Protein AF-A0A068F6N3-F1 (afdb_monomer)

pLDDT: mean 84.61, std 9.65, range [51.56, 93.88]

Secondary structure (DSSP, 8-state):
-HHHHHHHHHHHHHHHHHHH--HHHHHHHHHHHHHHHHHHHT--HHHHHHHHTTPPP-SHHHHHHHHHHHHHTT--

Nearest PDB structures (foldseek):
  6qq4-assembly2_B  TM=9.095E-01  e=4.208E-04  Drosophila melanogaster
  3cz2-assembly1_A  TM=8.478E-01  e=9.611E-01  Apis mellifera
  6oii-assembly1_A  TM=8.148E-01  e=1.503E+00  Aedes aegypti
  3r72-assembly1_A  TM=8.585E-01  e=2.849E+00  Apis mellifera

Radius of gyration: 17.81 Å; Cα contacts (8 Å, |Δi|>4): 48; chains: 1; bounding box: 50×20×35 Å

InterPro domains:
  IPR006170 Pheromone/general odorant binding protein [PF01395] (24-76)
  IPR036728 Pheromone/general odorant binding protein superfamily [G3DSA:1.10.238.20] (18-76)
  IPR036728 Pheromone/general odorant binding protein superfamily [SSF47565] (10-76)

Solvent-accessible surface area (backbone atoms only — not comparable to full-atom values): 4248 Å² total; per-residue (Å²): 112,72,68,60,55,53,50,51,52,53,52,52,52,50,55,50,54,63,69,69,56,52,64,66,59,54,49,52,53,49,50,55,50,48,54,52,26,26,65,75,50,67,35,52,70,68,38,50,49,26,54,76,69,71,42,78,57,91,47,73,35,25,45,46,30,52,51,44,45,33,45,78,67,69,76,93

Structure (mmCIF, N/CA/C/O backbone):
data_AF-A0A068F6N3-F1
#
_entry.id   AF-A0A068F6N3-F1
#
loop_
_atom_site.group_PDB
_atom_site.id
_atom_site.type_symbol
_atom_site.label_atom_id
_atom_site.label_alt_id
_atom_site.label_comp_id
_atom_site.label_asym_id
_atom_site.label_entity_id
_atom_site.label_seq_id
_atom_site.pdbx_PDB_ins_code
_atom_site.Cartn_x
_atom_site.Cartn_y
_atom_site.Cartn_z
_atom_site.occupancy
_atom_site.B_iso_or_equiv
_atom_site.auth_seq_id
_atom_site.auth_comp_id
_atom_site.auth_asym_id
_atom_site.auth_atom_id
_atom_site.pdbx_PDB_model_num
ATOM 1 N N . ALA A 1 1 ? 34.361 11.558 -20.151 1.00 63.59 1 ALA A N 1
ATOM 2 C CA . ALA A 1 1 ? 33.794 10.317 -20.728 1.00 63.59 1 ALA A CA 1
ATOM 3 C C . ALA A 1 1 ? 32.938 9.532 -19.727 1.00 63.59 1 ALA A C 1
ATOM 5 O O . ALA A 1 1 ? 31.758 9.354 -19.981 1.00 63.59 1 ALA A O 1
ATOM 6 N N . LYS A 1 2 ? 33.483 9.115 -18.574 1.00 70.25 2 LYS A N 1
ATOM 7 C CA . LYS A 1 2 ? 32.800 8.214 -17.622 1.00 70.25 2 LYS A CA 1
ATOM 8 C C . LYS A 1 2 ? 31.454 8.742 -17.091 1.00 70.25 2 LYS A C 1
ATOM 10 O O . LYS A 1 2 ? 30.491 7.994 -17.107 1.00 70.25 2 LYS A O 1
ATOM 15 N N . LEU A 1 3 ? 31.375 10.035 -16.750 1.00 76.38 3 LEU A N 1
ATOM 16 C CA . LEU A 1 3 ? 30.147 10.718 -16.297 1.00 76.38 3 LEU A CA 1
ATOM 17 C C . LEU A 1 3 ? 29.033 10.787 -17.357 1.00 76.38 3 LEU A C 1
ATOM 19 O O . LEU A 1 3 ? 27.859 10.670 -17.027 1.00 76.38 3 LEU A O 1
ATOM 23 N N . PHE A 1 4 ? 29.392 10.961 -18.632 1.00 81.12 4 PHE A N 1
ATOM 24 C CA . PHE A 1 4 ? 28.413 11.031 -19.723 1.00 81.12 4 PHE A CA 1
ATOM 25 C C . PHE A 1 4 ? 27.797 9.661 -20.015 1.00 81.12 4 PHE 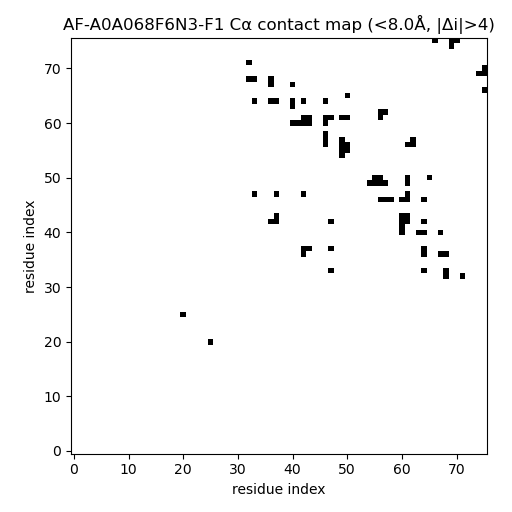A C 1
ATOM 27 O O . PHE A 1 4 ? 26.609 9.570 -20.305 1.00 81.12 4 PHE A O 1
ATOM 34 N N . VAL A 1 5 ? 28.589 8.594 -19.883 1.00 84.06 5 VAL A N 1
ATOM 35 C CA . VAL A 1 5 ? 28.111 7.216 -20.043 1.00 84.06 5 VAL A CA 1
ATOM 36 C C . VAL A 1 5 ? 27.172 6.832 -18.898 1.00 84.06 5 VAL A C 1
ATOM 38 O O . VAL A 1 5 ? 26.102 6.289 -19.157 1.00 84.06 5 VAL A O 1
ATOM 41 N N . THR A 1 6 ? 27.504 7.164 -17.644 1.00 84.44 6 THR A N 1
ATOM 42 C CA . THR A 1 6 ? 26.591 6.920 -16.513 1.00 84.44 6 THR A CA 1
ATOM 43 C C . THR A 1 6 ? 25.296 7.714 -16.635 1.00 84.44 6 THR A C 1
ATOM 45 O O . THR A 1 6 ? 24.229 7.152 -16.400 1.00 84.44 6 THR A O 1
ATOM 48 N N . LEU A 1 7 ? 25.359 8.983 -17.048 1.00 85.00 7 LEU A N 1
ATOM 49 C CA . LEU A 1 7 ? 24.161 9.796 -17.264 1.00 85.00 7 LEU A CA 1
ATOM 50 C C . LEU A 1 7 ? 23.258 9.198 -18.354 1.00 85.00 7 LEU A C 1
ATOM 52 O O . LEU A 1 7 ? 22.055 9.074 -18.148 1.00 85.00 7 LEU A O 1
ATOM 56 N N . ALA A 1 8 ? 23.836 8.766 -19.479 1.00 83.94 8 ALA A N 1
ATOM 57 C CA . ALA A 1 8 ? 23.084 8.143 -20.565 1.00 83.94 8 ALA A CA 1
ATOM 58 C C . ALA A 1 8 ? 22.374 6.855 -20.118 1.00 83.94 8 ALA A C 1
ATOM 60 O O . ALA A 1 8 ? 21.202 6.662 -20.435 1.00 83.94 8 ALA A O 1
ATOM 61 N N . ILE A 1 9 ? 23.045 6.007 -19.329 1.00 84.25 9 ILE A N 1
ATOM 62 C CA . ILE A 1 9 ? 22.448 4.779 -18.784 1.00 84.25 9 ILE A CA 1
ATOM 63 C C . ILE A 1 9 ? 21.264 5.120 -17.870 1.00 84.25 9 ILE A C 1
ATOM 65 O O . ILE A 1 9 ? 20.182 4.569 -18.052 1.00 84.25 9 ILE A O 1
ATOM 69 N N . VAL A 1 10 ? 21.423 6.067 -16.940 1.00 84.75 10 VAL A N 1
ATOM 70 C CA . VAL A 1 10 ? 20.338 6.476 -16.028 1.00 84.75 10 VAL A CA 1
A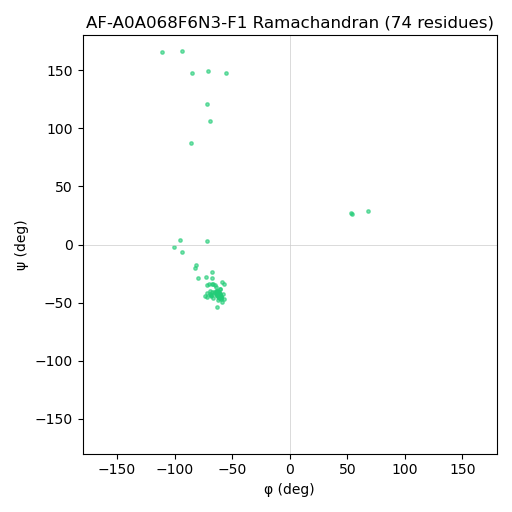TOM 71 C C . VAL A 1 10 ? 19.144 7.051 -16.797 1.00 84.75 10 VAL A C 1
ATOM 73 O O . VAL A 1 10 ? 18.002 6.711 -16.492 1.00 84.75 10 VAL A O 1
ATOM 76 N N . CYS A 1 11 ? 19.380 7.867 -17.827 1.00 82.19 11 CYS A N 1
ATOM 77 C CA . CYS A 1 11 ? 18.313 8.427 -18.657 1.00 82.19 11 CYS A CA 1
ATOM 78 C C . CYS A 1 11 ? 17.545 7.353 -19.441 1.00 82.19 11 CYS A C 1
ATOM 80 O O . CYS A 1 11 ? 16.317 7.414 -19.513 1.00 82.19 11 CYS A O 1
ATOM 82 N N . VAL A 1 12 ? 18.242 6.359 -20.003 1.00 80.75 12 VAL A N 1
ATOM 83 C CA . VAL A 1 12 ? 17.603 5.246 -20.725 1.00 80.75 12 VAL A CA 1
ATOM 84 C C . VAL A 1 12 ? 16.786 4.381 -19.767 1.00 80.75 12 VAL A C 1
ATOM 86 O O . VAL A 1 12 ? 15.622 4.104 -20.050 1.00 80.75 12 VAL A O 1
ATOM 89 N N . PHE A 1 13 ? 17.338 4.023 -18.605 1.00 76.38 13 PHE A N 1
ATOM 90 C CA . PHE A 1 13 ? 16.602 3.280 -17.578 1.00 76.38 13 PHE A CA 1
ATOM 91 C C . PHE A 1 13 ? 15.365 4.046 -17.092 1.00 76.38 13 PHE A C 1
ATOM 93 O O . PHE A 1 13 ? 14.277 3.476 -17.024 1.00 76.38 13 PHE A O 1
ATOM 100 N N . GLY A 1 14 ? 15.494 5.350 -16.831 1.00 73.19 14 GLY A N 1
ATOM 101 C CA . GLY A 1 14 ? 14.368 6.202 -16.449 1.00 73.19 14 GLY A CA 1
ATOM 102 C C . GLY A 1 14 ? 13.268 6.240 -17.513 1.00 73.19 14 GLY A C 1
ATOM 103 O O . GLY A 1 14 ? 12.096 6.058 -17.195 1.00 73.19 14 GLY A O 1
ATOM 104 N N . ALA A 1 15 ? 13.624 6.401 -18.790 1.00 70.94 15 ALA A N 1
ATOM 105 C CA . ALA A 1 15 ? 12.650 6.443 -19.882 1.00 70.94 15 ALA A CA 1
ATOM 106 C C . ALA A 1 15 ? 11.892 5.114 -20.073 1.00 70.94 15 ALA A C 1
ATOM 108 O O . ALA A 1 15 ? 10.710 5.129 -20.422 1.00 70.94 15 ALA A O 1
ATOM 109 N N . VAL A 1 16 ? 12.554 3.976 -19.838 1.00 69.56 16 VAL A N 1
ATOM 110 C CA . VAL A 1 16 ? 11.936 2.643 -19.924 1.00 69.56 16 VAL A CA 1
ATOM 111 C C . VAL A 1 16 ? 10.973 2.411 -18.758 1.00 69.56 16 VAL A C 1
ATOM 113 O O . VAL A 1 16 ? 9.838 1.996 -18.985 1.00 69.56 16 VAL A O 1
ATOM 116 N N . LEU A 1 17 ? 11.371 2.754 -17.528 1.00 65.25 17 LEU A N 1
ATOM 117 C CA . LEU A 1 17 ? 10.523 2.606 -16.338 1.00 65.25 17 LEU A CA 1
ATOM 118 C C . LEU A 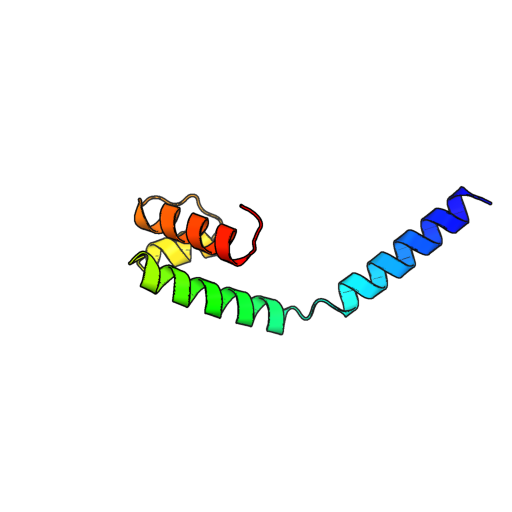1 17 ? 9.240 3.444 -16.428 1.00 65.25 17 LEU A C 1
ATOM 120 O O . LEU A 1 17 ? 8.161 2.968 -16.088 1.00 65.25 17 LEU A O 1
ATOM 124 N N . VAL A 1 18 ? 9.333 4.675 -16.940 1.00 63.88 18 VAL A N 1
ATOM 125 C CA . VAL A 1 18 ? 8.171 5.572 -17.067 1.00 63.88 18 VAL A CA 1
ATOM 126 C C . VAL A 1 18 ? 7.220 5.124 -18.187 1.00 63.88 18 VAL A C 1
ATOM 128 O O . VAL A 1 18 ? 6.021 5.373 -18.095 1.00 63.88 18 VAL A O 1
ATOM 131 N N . LYS A 1 19 ? 7.722 4.438 -19.224 1.00 61.41 19 LYS A N 1
ATOM 132 C CA . LYS A 1 19 ? 6.888 3.841 -20.284 1.00 61.41 19 LYS A CA 1
ATOM 133 C C . LYS A 1 19 ? 6.241 2.515 -19.880 1.00 61.41 19 LYS A C 1
ATOM 135 O O . LYS A 1 19 ? 5.181 2.203 -20.406 1.00 61.41 19 LYS A O 1
ATOM 140 N N . GLY A 1 20 ? 6.866 1.749 -18.985 1.00 59.69 20 GLY A N 1
ATOM 141 C CA . GLY A 1 20 ? 6.331 0.474 -18.495 1.00 59.69 20 GLY A CA 1
ATOM 142 C C . GLY A 1 20 ? 5.291 0.610 -17.379 1.00 59.69 20 GLY A C 1
ATOM 143 O O . GLY A 1 20 ? 4.549 -0.332 -17.127 1.00 59.69 20 GLY A O 1
ATOM 144 N N . PHE A 1 21 ? 5.217 1.764 -16.710 1.00 63.75 21 PHE A N 1
ATOM 145 C CA . PHE A 1 21 ? 4.243 1.999 -15.646 1.00 63.75 21 PHE A CA 1
ATOM 146 C C . PHE A 1 21 ? 2.911 2.490 -16.228 1.00 63.75 21 PHE A C 1
ATOM 148 O O . PHE A 1 21 ? 2.670 3.697 -16.344 1.00 63.75 21 PHE A O 1
ATOM 155 N N . ASP A 1 22 ? 2.033 1.555 -16.602 1.00 76.56 22 ASP A N 1
ATOM 156 C CA . ASP A 1 22 ? 0.675 1.905 -17.009 1.00 76.56 22 ASP A CA 1
ATOM 157 C C . ASP A 1 22 ? -0.113 2.403 -15.791 1.00 76.56 22 ASP A C 1
ATOM 159 O O . ASP A 1 22 ? -0.496 1.655 -14.889 1.00 76.56 22 ASP A O 1
ATOM 163 N N . LYS A 1 23 ? -0.334 3.720 -15.742 1.00 74.50 23 LYS A N 1
ATOM 164 C CA . LYS A 1 23 ? -1.022 4.366 -14.619 1.00 74.50 23 LYS A CA 1
ATOM 165 C C . LYS A 1 23 ? -2.431 3.813 -14.416 1.00 74.50 23 LYS A C 1
ATOM 167 O O . LYS A 1 23 ? -2.896 3.809 -13.282 1.00 74.50 23 LYS A O 1
ATOM 172 N N . LYS A 1 24 ? -3.126 3.390 -15.477 1.00 78.88 24 LYS A N 1
ATOM 173 C CA . LYS A 1 24 ? -4.496 2.879 -15.355 1.00 78.88 24 LYS A CA 1
ATOM 174 C C . LYS A 1 24 ? -4.488 1.494 -14.731 1.00 78.88 24 LYS A C 1
ATOM 176 O O . LYS A 1 24 ? -5.264 1.257 -13.812 1.00 78.88 24 LYS A O 1
ATOM 181 N N . GLU A 1 25 ? -3.584 0.630 -15.179 1.00 82.56 25 GLU A N 1
ATOM 182 C CA . GLU A 1 25 ? -3.411 -0.706 -14.611 1.00 82.56 25 GLU A CA 1
ATOM 183 C C . GLU A 1 25 ? -2.966 -0.636 -13.145 1.00 82.56 25 GLU A C 1
ATOM 185 O O . GLU A 1 25 ? -3.549 -1.296 -12.288 1.00 82.56 25 GLU A O 1
ATOM 190 N N . ALA A 1 26 ? -2.026 0.257 -12.820 1.00 81.31 26 ALA A N 1
ATOM 191 C CA . ALA A 1 26 ? -1.581 0.477 -11.447 1.00 81.31 26 ALA A CA 1
ATOM 192 C C . ALA A 1 26 ? -2.709 0.987 -10.532 1.00 81.31 26 ALA A C 1
ATOM 194 O O . ALA A 1 26 ? -2.828 0.539 -9.391 1.00 81.31 26 ALA A O 1
ATOM 195 N N . ILE A 1 27 ? -3.559 1.900 -11.021 1.00 83.12 27 ILE A N 1
ATOM 196 C CA . ILE A 1 27 ? -4.722 2.391 -10.267 1.00 83.12 27 ILE A CA 1
ATOM 197 C C . ILE A 1 27 ? -5.765 1.281 -10.098 1.00 83.12 27 ILE A C 1
ATOM 199 O O . ILE A 1 27 ? -6.285 1.116 -8.999 1.00 83.12 27 ILE A O 1
ATOM 203 N N . ALA A 1 28 ? -6.058 0.505 -11.144 1.00 87.06 28 ALA A N 1
ATOM 204 C CA . ALA A 1 28 ? -7.013 -0.599 -11.068 1.00 87.06 28 ALA A CA 1
ATOM 205 C C . ALA A 1 28 ? -6.548 -1.680 -10.079 1.00 87.06 28 ALA A C 1
ATOM 207 O O . ALA A 1 28 ? -7.325 -2.121 -9.233 1.00 87.06 28 ALA A O 1
ATOM 208 N N . ALA A 1 29 ? -5.264 -2.044 -10.127 1.00 87.31 29 ALA A N 1
ATOM 209 C CA . ALA A 1 29 ? -4.659 -2.963 -9.173 1.00 87.31 29 ALA A CA 1
ATOM 210 C C . ALA A 1 29 ? -4.719 -2.409 -7.743 1.00 87.31 29 ALA A C 1
ATOM 212 O O . ALA A 1 29 ? -5.071 -3.141 -6.821 1.00 87.31 29 ALA A O 1
ATOM 213 N N . PHE A 1 30 ? -4.437 -1.117 -7.551 1.00 86.81 30 PHE A N 1
ATOM 214 C CA . PHE A 1 30 ? -4.544 -0.473 -6.241 1.00 86.81 30 PHE A CA 1
ATOM 215 C C . PHE A 1 30 ? -5.972 -0.503 -5.691 1.00 86.81 30 PHE A C 1
ATOM 217 O O . PHE A 1 30 ? -6.163 -0.877 -4.536 1.00 86.81 30 PHE A O 1
ATOM 224 N N . MET A 1 31 ? -6.971 -0.174 -6.514 1.00 87.81 31 MET A N 1
ATOM 225 C CA . MET A 1 31 ? -8.383 -0.229 -6.121 1.00 87.81 31 MET A CA 1
ATOM 226 C C . MET A 1 31 ? -8.791 -1.648 -5.713 1.00 87.81 31 MET A C 1
ATOM 228 O O . MET A 1 31 ? -9.334 -1.832 -4.630 1.00 87.81 31 MET A O 1
ATOM 232 N N . ALA A 1 32 ? -8.420 -2.663 -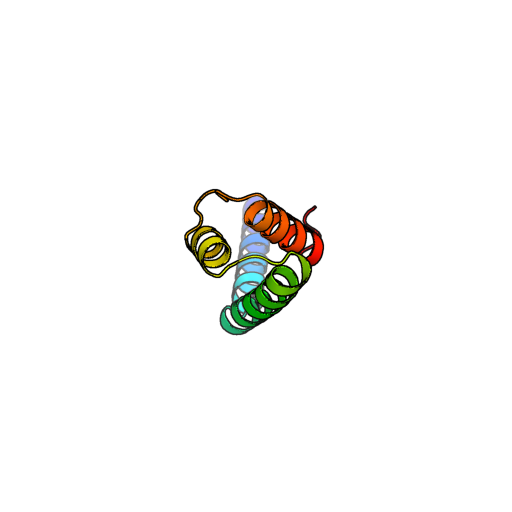6.500 1.00 91.25 32 ALA A N 1
ATOM 233 C CA . ALA A 1 32 ? -8.728 -4.057 -6.180 1.00 91.25 32 ALA A CA 1
ATOM 234 C C . ALA A 1 32 ? -8.106 -4.519 -4.847 1.00 91.25 32 ALA A C 1
ATOM 236 O O . ALA A 1 32 ? -8.765 -5.178 -4.047 1.00 91.25 32 ALA A O 1
ATOM 237 N N . LYS A 1 33 ? -6.842 -4.158 -4.579 1.00 91.44 33 LYS A N 1
ATOM 238 C CA . LYS A 1 33 ? -6.175 -4.466 -3.299 1.00 91.44 33 LYS A CA 1
ATOM 239 C C . LYS A 1 33 ? -6.799 -3.706 -2.129 1.00 91.44 33 LYS A C 1
ATOM 241 O O . LYS A 1 33 ? -6.844 -4.222 -1.018 1.00 91.44 33 LYS A O 1
ATOM 246 N N . MET A 1 34 ? -7.261 -2.483 -2.371 1.00 91.81 34 MET A N 1
ATOM 247 C CA . MET A 1 34 ? -7.926 -1.662 -1.367 1.00 91.81 34 MET A CA 1
ATOM 248 C C . MET A 1 34 ? -9.299 -2.221 -0.993 1.00 91.81 34 MET A C 1
ATOM 250 O O . MET A 1 34 ? -9.584 -2.286 0.197 1.00 91.81 34 MET A O 1
ATOM 254 N N . ASP A 1 35 ? -10.105 -2.670 -1.958 1.00 91.69 35 ASP A N 1
ATOM 255 C CA . ASP A 1 35 ? -11.395 -3.323 -1.690 1.00 91.69 35 ASP A CA 1
ATOM 256 C C . ASP A 1 35 ? -11.224 -4.638 -0.917 1.00 91.69 35 ASP A C 1
ATOM 258 O O . ASP A 1 35 ? -11.924 -4.878 0.068 1.00 91.69 35 ASP A O 1
ATOM 262 N N . ASP A 1 36 ? -10.241 -5.454 -1.304 1.00 93.44 36 ASP A N 1
ATOM 263 C CA . ASP A 1 36 ? -9.876 -6.688 -0.600 1.00 93.44 36 ASP A CA 1
ATOM 264 C C . ASP A 1 36 ? -9.471 -6.404 0.857 1.00 93.44 36 ASP A C 1
ATOM 266 O O . ASP A 1 36 ? -10.040 -6.968 1.791 1.00 93.44 36 ASP A O 1
ATOM 270 N N . CYS A 1 37 ? -8.573 -5.438 1.074 1.00 93.06 37 CYS A N 1
ATOM 271 C CA . CYS A 1 37 ? -8.164 -5.036 2.417 1.00 93.06 37 CYS A CA 1
ATOM 272 C C . CYS A 1 37 ? -9.292 -4.381 3.223 1.00 93.06 37 CYS A C 1
ATOM 274 O O . CYS A 1 37 ? -9.346 -4.557 4.438 1.00 93.06 37 CYS A O 1
ATOM 276 N N . LYS A 1 38 ? -10.196 -3.634 2.579 1.00 92.81 38 LYS A N 1
ATOM 277 C CA . LYS A 1 38 ? -11.369 -3.034 3.226 1.00 92.81 38 LYS A CA 1
ATOM 278 C C . LYS A 1 38 ? -12.290 -4.117 3.776 1.00 92.81 38 LYS A C 1
ATOM 280 O O . LYS A 1 38 ? -12.711 -4.012 4.927 1.00 92.81 38 LYS A O 1
ATOM 285 N N . ALA A 1 39 ? -12.553 -5.158 2.986 1.00 93.88 39 ALA A N 1
ATOM 286 C CA . ALA A 1 39 ? -13.343 -6.309 3.408 1.00 93.88 39 ALA A CA 1
ATOM 287 C C . ALA A 1 39 ? -12.635 -7.135 4.497 1.00 93.88 39 ALA A C 1
ATOM 289 O O . ALA A 1 39 ? -13.279 -7.533 5.464 1.00 93.88 39 ALA A O 1
ATOM 290 N N . GLU A 1 40 ? -11.319 -7.346 4.377 1.00 93.06 40 GLU A N 1
ATOM 291 C CA . GLU A 1 40 ? -10.519 -8.137 5.325 1.00 93.06 40 GLU A CA 1
ATOM 292 C C . GLU A 1 40 ? -10.496 -7.519 6.733 1.00 93.06 40 GLU A C 1
ATOM 294 O O . GLU A 1 40 ? -10.624 -8.230 7.729 1.00 93.06 40 GLU A O 1
ATOM 299 N N . VAL A 1 41 ? -10.360 -6.191 6.826 1.00 92.56 41 VAL A N 1
ATOM 300 C CA . VAL A 1 41 ? -10.226 -5.484 8.114 1.00 92.56 41 VAL A CA 1
ATOM 301 C C . VAL A 1 41 ? -11.525 -4.835 8.598 1.00 92.56 41 VAL A C 1
ATOM 303 O O . VAL A 1 41 ? -11.539 -4.230 9.668 1.00 92.56 41 VAL A O 1
ATOM 306 N N . GLY A 1 42 ? -12.605 -4.925 7.816 1.00 92.06 42 GLY A N 1
ATOM 307 C CA . GLY A 1 42 ? -13.894 -4.307 8.137 1.00 92.06 42 GLY A CA 1
ATOM 308 C C . GLY A 1 42 ? -13.879 -2.773 8.105 1.00 92.06 42 GLY A C 1
ATOM 309 O O . GLY A 1 42 ? -14.637 -2.138 8.838 1.00 92.06 42 GLY A O 1
ATOM 310 N N . ALA A 1 43 ? -13.012 -2.169 7.286 1.00 91.81 43 ALA A N 1
ATOM 311 C CA . ALA A 1 43 ? -12.900 -0.716 7.184 1.00 91.81 43 ALA A CA 1
ATOM 312 C C . ALA A 1 43 ? -14.119 -0.089 6.491 1.00 91.81 43 ALA A C 1
ATOM 314 O O . ALA A 1 43 ? -14.748 -0.673 5.605 1.00 91.81 43 ALA A O 1
ATOM 315 N N . LYS A 1 44 ? -14.438 1.143 6.880 1.00 91.81 44 LYS A N 1
ATOM 316 C CA . LYS A 1 44 ? -15.556 1.915 6.332 1.00 91.81 44 LYS A CA 1
ATOM 317 C C . LYS A 1 44 ? -15.092 2.808 5.188 1.00 91.81 44 LYS A C 1
ATOM 319 O O . LYS A 1 44 ? -13.904 3.054 5.001 1.00 91.81 44 LYS A O 1
ATOM 324 N N . ASP A 1 45 ? -16.046 3.346 4.434 1.00 90.44 45 ASP A N 1
ATOM 325 C CA . ASP A 1 45 ? -15.766 4.288 3.342 1.00 90.44 45 ASP A CA 1
ATOM 326 C C . ASP A 1 45 ? -14.983 5.521 3.809 1.00 90.44 45 ASP A C 1
ATOM 328 O O . ASP A 1 45 ? -14.099 5.986 3.098 1.00 90.44 45 ASP A O 1
ATOM 332 N N . VAL A 1 46 ? -15.217 5.982 5.042 1.00 91.25 46 VAL A N 1
ATOM 333 C CA . VAL A 1 46 ? -14.449 7.086 5.637 1.00 91.25 46 VAL A CA 1
ATOM 334 C C . VAL A 1 46 ? -12.955 6.762 5.754 1.00 91.25 46 VAL A C 1
ATOM 336 O O . VAL A 1 46 ? -12.122 7.615 5.466 1.00 91.25 46 VAL A O 1
ATOM 339 N N . ASP A 1 47 ? -12.597 5.520 6.086 1.00 90.31 47 ASP A N 1
ATOM 340 C CA . ASP A 1 47 ? -11.198 5.095 6.215 1.00 90.31 47 ASP A CA 1
ATOM 341 C C . ASP A 1 47 ? -10.511 5.033 4.844 1.00 90.31 47 ASP A C 1
ATOM 343 O O . ASP A 1 47 ? -9.325 5.346 4.699 1.00 90.31 47 ASP A O 1
ATOM 347 N N . VAL A 1 48 ? -11.282 4.662 3.818 1.00 89.38 48 VAL A N 1
ATOM 348 C CA . VAL A 1 48 ? -10.860 4.676 2.415 1.00 89.38 48 VAL A CA 1
ATOM 349 C C . VAL A 1 48 ? -10.676 6.113 1.925 1.00 89.38 48 VAL A C 1
ATOM 351 O O . VAL A 1 48 ? -9.664 6.416 1.296 1.00 89.38 48 VAL A O 1
ATOM 354 N N . GLU A 1 49 ? -11.589 7.028 2.249 1.00 91.25 49 GLU A N 1
ATOM 355 C CA . GLU A 1 49 ? -11.444 8.450 1.920 1.00 91.25 49 GLU A CA 1
ATOM 356 C C . GLU A 1 49 ? -10.232 9.084 2.608 1.00 91.25 49 GLU A C 1
ATOM 358 O O . GLU A 1 49 ? -9.507 9.866 1.990 1.00 91.25 49 GLU A O 1
ATOM 363 N N . GLU A 1 50 ? -9.960 8.735 3.867 1.00 91.94 50 GLU A N 1
ATOM 364 C CA . GLU A 1 50 ? -8.749 9.177 4.559 1.00 91.94 50 GLU A CA 1
ATOM 365 C C . GLU A 1 50 ? -7.486 8.629 3.886 1.00 91.94 50 GLU A C 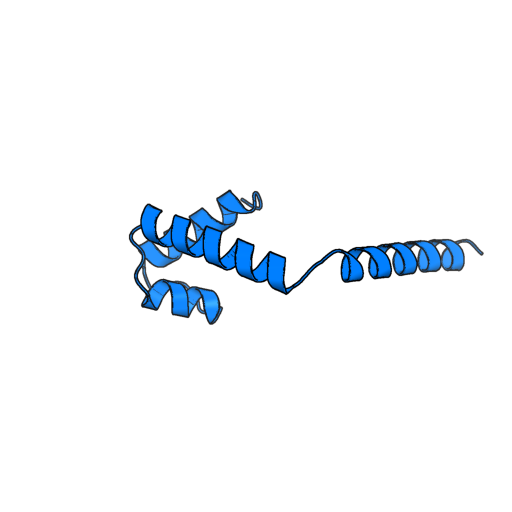1
ATOM 367 O O . GLU A 1 50 ? -6.497 9.349 3.720 1.00 91.94 50 GLU A O 1
ATOM 372 N N . LEU A 1 51 ? -7.512 7.371 3.447 1.00 89.56 51 LEU A N 1
ATOM 373 C CA . LEU A 1 51 ? -6.415 6.747 2.720 1.00 89.56 51 LEU A CA 1
ATOM 374 C C . LEU A 1 51 ? -6.146 7.426 1.370 1.00 89.56 51 LEU A C 1
ATOM 376 O O . LEU A 1 51 ? -5.015 7.849 1.109 1.00 89.56 51 LEU A O 1
ATOM 380 N N . VAL A 1 52 ? -7.179 7.553 0.534 1.00 88.44 52 VAL A N 1
ATOM 381 C CA . VAL A 1 52 ? -7.113 8.166 -0.802 1.00 88.44 52 VAL A CA 1
ATOM 382 C C . VAL A 1 52 ? -6.750 9.646 -0.692 1.00 88.44 52 VAL A C 1
ATOM 384 O O . VAL A 1 52 ? -5.898 10.140 -1.433 1.00 88.44 52 VAL A O 1
ATOM 387 N N . GLY A 1 53 ? -7.315 10.338 0.297 1.00 91.25 53 GLY A N 1
ATOM 388 C CA . GLY A 1 53 ? -7.008 11.727 0.626 1.00 91.25 53 GLY A CA 1
ATOM 389 C C . GLY A 1 53 ? -5.637 11.940 1.272 1.00 91.25 53 GLY A C 1
ATOM 390 O O . GLY A 1 53 ? -5.325 13.070 1.640 1.00 91.25 53 GLY A O 1
ATOM 391 N N . LYS A 1 54 ? -4.820 10.886 1.435 1.00 88.00 54 LYS A N 1
ATOM 392 C CA . LYS A 1 54 ? -3.507 10.914 2.111 1.00 88.00 54 LYS A CA 1
ATOM 393 C C . LYS A 1 54 ? -3.559 11.502 3.531 1.00 88.00 54 LYS A C 1
ATOM 395 O O . LYS A 1 54 ? -2.556 12.005 4.032 1.00 88.00 54 LYS A O 1
ATOM 400 N N . LYS A 1 55 ? -4.710 11.419 4.193 1.00 90.25 55 LYS A N 1
ATOM 401 C CA . LYS A 1 55 ? -4.910 11.825 5.588 1.00 90.25 55 LYS A CA 1
ATOM 402 C C . LYS A 1 55 ? -4.513 10.686 6.523 1.00 90.25 55 LYS A C 1
ATOM 404 O O . LYS A 1 55 ? -4.689 9.527 6.150 1.00 90.25 55 LYS A O 1
ATOM 409 N N . PRO A 1 56 ? -3.986 10.960 7.723 1.00 88.38 56 PRO A N 1
ATOM 410 C CA . PRO A 1 56 ? -3.745 9.912 8.713 1.00 88.38 56 PRO A CA 1
ATOM 411 C C . PRO A 1 56 ? -5.034 9.130 9.001 1.00 88.38 56 PRO A C 1
ATOM 413 O O . PRO A 1 56 ? -6.119 9.689 8.919 1.00 88.38 56 PRO A O 1
ATOM 416 N N . ALA A 1 57 ? -4.910 7.836 9.306 1.00 89.69 57 ALA A N 1
ATOM 417 C CA . ALA A 1 57 ? -6.068 7.025 9.678 1.00 89.69 57 ALA A CA 1
ATOM 418 C C . ALA A 1 57 ? -6.543 7.432 11.075 1.00 89.69 57 ALA A C 1
ATOM 420 O O . A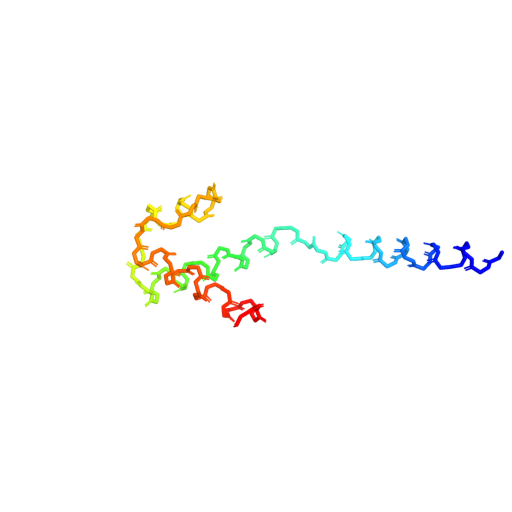LA A 1 57 ? -5.773 7.329 12.040 1.00 89.69 57 ALA A O 1
ATOM 421 N N . SER A 1 58 ? -7.796 7.863 11.168 1.00 89.12 58 SER A N 1
ATOM 422 C CA . SER A 1 58 ? -8.408 8.283 12.431 1.00 89.12 58 SER A CA 1
ATOM 423 C C . SER A 1 58 ? -8.935 7.105 13.252 1.00 89.12 58 SER A C 1
ATOM 425 O O . SER A 1 58 ? -9.081 7.216 14.468 1.00 89.12 58 SER A O 1
ATOM 427 N N . THR A 1 59 ? -9.174 5.962 12.610 1.00 91.44 59 THR A N 1
ATOM 428 C CA . THR A 1 59 ? -9.732 4.747 13.221 1.00 91.44 59 THR A CA 1
ATOM 429 C C . THR A 1 59 ? -8.697 3.621 13.307 1.00 91.44 59 THR A C 1
ATOM 431 O O . THR A 1 59 ? -7.633 3.664 12.677 1.00 91.44 59 THR A O 1
ATOM 434 N N 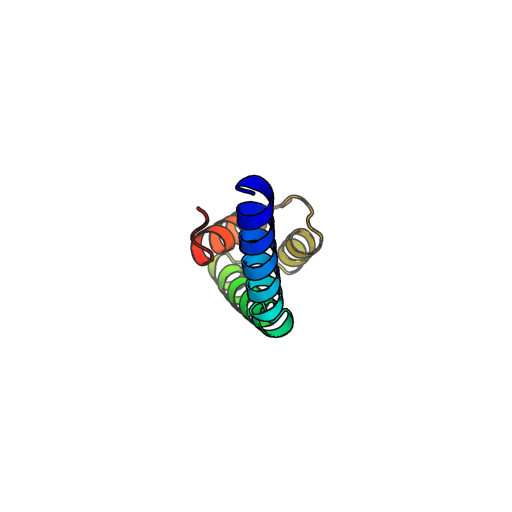. THR A 1 60 ? -8.993 2.588 14.097 1.00 92.75 60 THR A N 1
ATOM 435 C CA . THR A 1 60 ? -8.154 1.381 14.176 1.00 92.75 60 THR A CA 1
ATOM 436 C C . THR A 1 60 ? -8.240 0.590 12.873 1.00 92.75 60 THR A C 1
ATOM 438 O O . THR A 1 60 ? -7.226 0.140 12.345 1.00 92.75 60 THR A O 1
ATOM 441 N N . GLU A 1 61 ? -9.436 0.502 12.303 1.00 92.12 61 GLU A N 1
ATOM 442 C CA . GLU A 1 61 ? -9.753 -0.176 11.052 1.00 92.12 61 GLU A CA 1
ATOM 443 C C . GLU A 1 61 ? -9.016 0.472 9.872 1.00 92.12 61 GLU A C 1
ATOM 445 O O . GLU A 1 61 ? -8.411 -0.227 9.062 1.00 92.12 61 GLU A O 1
ATOM 450 N N . GLY A 1 62 ? -8.937 1.805 9.824 1.00 90.06 62 GLY A N 1
ATOM 451 C CA . GLY A 1 62 ? -8.159 2.537 8.822 1.00 90.06 62 GLY A CA 1
ATOM 452 C C . GLY A 1 62 ? -6.643 2.348 8.953 1.00 90.06 62 GLY A C 1
ATOM 453 O O . GLY A 1 62 ? -5.915 2.382 7.954 1.00 90.06 62 GLY A O 1
ATOM 454 N N . LYS A 1 63 ? -6.132 2.101 10.168 1.00 92.50 63 LYS A N 1
ATOM 455 C CA . LYS A 1 63 ? -4.722 1.715 10.372 1.00 92.50 63 LYS A CA 1
ATOM 456 C C . LYS A 1 63 ? -4.471 0.289 9.888 1.00 92.50 63 LYS A C 1
ATOM 458 O O . LYS A 1 63 ? -3.473 0.053 9.206 1.00 92.50 63 LYS A O 1
ATOM 463 N N . CYS A 1 64 ? -5.390 -0.632 10.175 1.00 93.88 64 CYS A N 1
ATOM 464 C CA . CYS A 1 64 ? -5.346 -1.998 9.658 1.00 93.88 64 CYS A CA 1
ATOM 465 C C . CYS A 1 64 ? -5.440 -2.027 8.127 1.00 93.88 64 CYS A C 1
ATOM 467 O O . CYS A 1 64 ? -4.663 -2.740 7.500 1.00 93.88 64 CYS A O 1
ATOM 469 N N . LEU A 1 65 ? -6.290 -1.194 7.516 1.00 91.75 65 LEU A N 1
ATOM 470 C CA . LEU A 1 65 ? -6.415 -1.047 6.062 1.00 91.75 65 LEU A CA 1
ATOM 471 C C . LEU A 1 65 ? -5.071 -0.672 5.425 1.00 91.75 65 LEU A C 1
ATOM 473 O O . LEU A 1 65 ? -4.630 -1.292 4.458 1.00 91.75 65 LEU A O 1
ATOM 477 N N . ARG A 1 66 ? -4.374 0.309 6.010 1.00 91.31 66 ARG A N 1
ATOM 478 C CA . ARG A 1 66 ? -3.026 0.703 5.577 1.00 91.31 66 ARG A CA 1
ATOM 479 C C . ARG A 1 66 ? -2.001 -0.408 5.748 1.00 91.31 66 ARG A C 1
ATOM 481 O O . ARG A 1 66 ? -1.194 -0.616 4.848 1.00 91.31 66 ARG A O 1
ATOM 488 N N . SER A 1 67 ? -2.033 -1.115 6.873 1.00 93.62 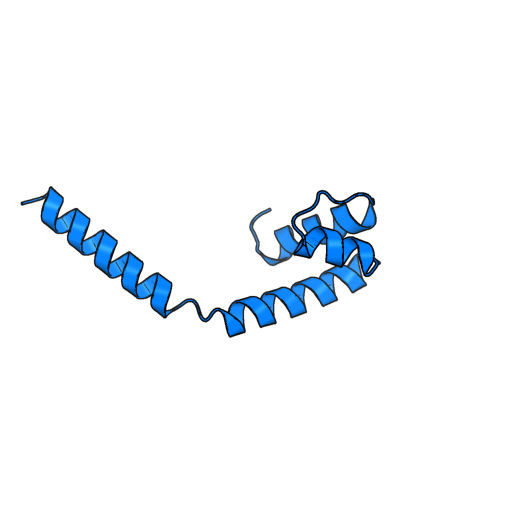67 SER A N 1
ATOM 489 C CA . SER A 1 67 ? -1.117 -2.230 7.119 1.00 93.62 67 SER A CA 1
ATOM 490 C C . SER A 1 67 ? -1.362 -3.390 6.147 1.00 93.62 67 SER A C 1
ATOM 492 O O . SER A 1 67 ? -0.407 -3.928 5.594 1.00 93.62 67 SER A O 1
ATOM 494 N N . CYS A 1 68 ? -2.625 -3.718 5.858 1.00 93.62 68 CYS A N 1
ATOM 495 C CA . CYS A 1 68 ? -2.991 -4.719 4.858 1.00 93.62 68 CYS A CA 1
ATOM 496 C C . CYS A 1 68 ? -2.456 -4.341 3.474 1.00 93.62 68 CYS A C 1
ATOM 498 O O . CYS A 1 68 ? -1.798 -5.152 2.825 1.00 93.62 68 CYS A O 1
ATOM 500 N N . LEU A 1 69 ? -2.641 -3.088 3.048 1.00 91.38 69 LEU A N 1
ATOM 501 C CA . LEU A 1 69 ? -2.0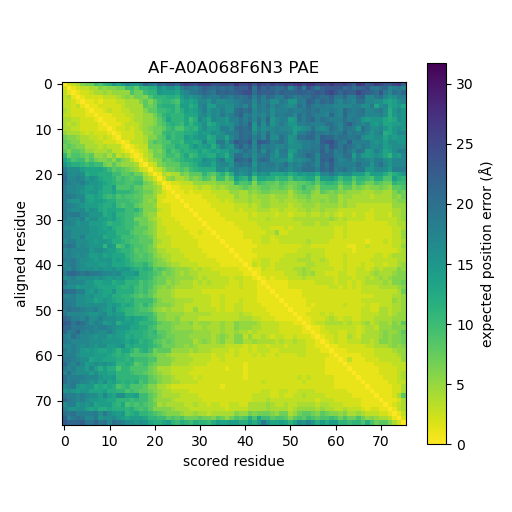98 -2.617 1.775 1.00 91.38 69 LEU A CA 1
ATOM 502 C C . LEU A 1 69 ? -0.575 -2.726 1.729 1.00 91.38 69 LEU A C 1
ATOM 504 O O . LEU A 1 69 ? -0.033 -3.234 0.752 1.00 91.38 69 LEU A O 1
ATOM 508 N N . MET A 1 70 ? 0.120 -2.308 2.786 1.00 88.62 70 MET A N 1
ATOM 509 C CA . MET A 1 70 ? 1.579 -2.413 2.840 1.00 88.62 70 MET A CA 1
ATOM 510 C C . MET A 1 70 ? 2.068 -3.865 2.732 1.00 88.62 70 MET A C 1
ATOM 512 O O . MET A 1 70 ? 3.016 -4.111 1.990 1.00 88.62 70 MET A O 1
ATOM 516 N N . LYS A 1 71 ? 1.367 -4.828 3.351 1.00 90.62 71 LYS A N 1
ATOM 517 C CA . LYS A 1 71 ? 1.648 -6.264 3.175 1.00 90.62 71 LYS A CA 1
ATOM 518 C C . LYS A 1 71 ? 1.409 -6.737 1.741 1.00 90.62 71 LYS A C 1
ATOM 520 O O . LYS A 1 71 ? 2.220 -7.469 1.188 1.00 90.62 71 LYS A O 1
ATOM 525 N N . LYS A 1 72 ? 0.308 -6.318 1.107 1.00 87.69 72 LYS A N 1
ATOM 526 C CA . LYS A 1 72 ? -0.037 -6.717 -0.276 1.00 87.69 72 LYS A CA 1
ATOM 527 C C . LYS A 1 72 ? 0.933 -6.150 -1.319 1.00 87.69 72 LYS A C 1
ATOM 529 O O . LYS A 1 72 ? 1.011 -6.705 -2.412 1.00 87.69 72 LYS A O 1
ATOM 534 N N . TYR A 1 73 ? 1.614 -5.054 -0.993 1.00 85.25 73 TYR A N 1
ATOM 535 C CA . TYR A 1 73 ? 2.669 -4.439 -1.801 1.00 85.25 73 TYR A CA 1
ATOM 536 C C . TYR A 1 73 ? 4.082 -4.873 -1.388 1.00 85.25 73 TYR A C 1
ATOM 538 O O . TYR A 1 73 ? 5.044 -4.347 -1.941 1.00 85.25 73 TYR A O 1
ATOM 546 N N . GLU A 1 74 ? 4.208 -5.799 -0.429 1.00 84.25 74 GLU A N 1
ATOM 547 C CA . GLU A 1 74 ? 5.484 -6.349 0.057 1.00 84.25 74 GLU A CA 1
ATOM 548 C C . GLU A 1 74 ? 6.490 -5.268 0.501 1.00 84.25 74 GLU A C 1
ATOM 550 O O . GLU A 1 74 ? 7.704 -5.453 0.461 1.00 84.25 74 GLU A O 1
ATOM 555 N N . VAL A 1 75 ? 5.977 -4.109 0.925 1.00 77.25 75 VAL A N 1
ATOM 556 C CA . VAL A 1 75 ? 6.771 -2.978 1.435 1.00 77.25 75 VAL A CA 1
ATOM 557 C C . VAL A 1 75 ? 6.902 -3.004 2.959 1.00 77.25 75 VAL A C 1
ATOM 559 O O . VAL A 1 75 ? 7.632 -2.183 3.517 1.00 77.25 75 VAL A O 1
ATOM 562 N N . MET A 1 76 ? 6.204 -3.927 3.629 1.00 51.56 76 MET A N 1
ATOM 563 C CA . MET A 1 76 ? 6.244 -4.162 5.074 1.00 51.56 76 MET A CA 1
ATOM 564 C C . MET A 1 76 ? 5.952 -5.622 5.406 1.00 51.56 76 MET A C 1
ATOM 566 O O . MET A 1 76 ? 5.085 -6.211 4.719 1.00 51.56 76 MET A O 1
#

Foldseek 3Di:
DVVVVVVVVVVVVVVVVVVPDPVVVVVVVLVVQLVVQCVVLVNDVVLVCCVVVVHPRPDPSSVSSVVSSCVVVVVD

Organism: Calliphora stygia (NCBI:txid145453)

Mean predicted aligned error: 8.24 Å

Sequence (76 aa):
AKLFVTLAIVCVFGAVLVKGFDKKEAIAAFMAKMDDCKAEVGAKDVDVEELVGKKPASTTEGKCLRSCLMKKYEVM